Protein AF-A0A3P7JHJ1-F1 (afdb_monomer_lite)

Secondary structure (DSSP, 8-state):
-------------HHHHHHHHHHTT-EEEEEESS-TTEEEEEEEE-----SS-----S-TTTGGGTS-SS-S-TT--EEEEEEEEEETTT--EEEEEEEEE-GGGEEEEEE---

Sequence (114 aa):
MSSARKVQKVMVQPINLIFRYLQNRTRIQIWLYEDVTHRIEGYIIGKFTKSSVCEYSVTVLFHLSCCFSPGFDEYMNVVLDEAEELNMKTQSRNKLGRILLKGDNITMIHAVTV

pLDDT: mean 70.26, std 21.11, range [31.03, 93.69]

Radius of gyration: 17.04 Å; chains: 1; bounding box: 30×44×51 Å

InterPro domains:
  IPR001163 Sm domain, eukaryotic/archaea-type [PF01423] (71-110)
  IPR001163 Sm domain, eukaryotic/archaea-type [SM00651] (20-111)
  IPR010920 LSM domain superfamily [SSF50182] (71-112)
  IPR027078 Small nuclear ribonucleoprotein E [PTHR11193] (4-46)
  IPR027078 Small nuclear ribonucleoprotein E [cd01718] (8-111)

Structure (mmCIF, N/CA/C/O backbone):
data_AF-A0A3P7JHJ1-F1
#
_entry.id   AF-A0A3P7JHJ1-F1
#
loop_
_atom_site.group_PDB
_atom_site.id
_atom_site.type_symbol
_atom_site.label_atom_id
_atom_site.label_alt_id
_atom_site.label_comp_id
_atom_site.label_asym_id
_atom_site.label_entity_id
_atom_site.label_seq_id
_atom_site.pdbx_PDB_ins_code
_atom_site.Cartn_x
_atom_site.Cartn_y
_atom_site.Cartn_z
_atom_site.occupancy
_atom_site.B_iso_or_equiv
_atom_site.auth_seq_id
_atom_site.auth_comp_id
_atom_site.auth_asym_id
_atom_site.auth_atom_id
_atom_site.pdbx_PDB_model_num
ATOM 1 N N . MET A 1 1 ? 15.105 -15.550 35.601 1.00 45.44 1 MET A N 1
ATOM 2 C CA . MET A 1 1 ? 15.867 -15.267 34.364 1.00 45.44 1 MET A CA 1
ATOM 3 C C . MET A 1 1 ? 14.921 -15.441 33.183 1.00 45.44 1 MET A C 1
ATOM 5 O O . MET A 1 1 ? 14.727 -16.555 32.715 1.00 45.44 1 MET A O 1
ATOM 9 N N . SER A 1 2 ? 14.233 -14.372 32.779 1.00 44.62 2 SER A N 1
ATOM 10 C CA . SER A 1 2 ? 13.323 -14.373 31.630 1.00 44.62 2 SER A CA 1
ATOM 11 C C . SER A 1 2 ? 14.150 -14.456 30.348 1.00 44.62 2 SER A C 1
ATOM 13 O O . SER A 1 2 ? 14.843 -13.515 29.969 1.00 44.62 2 SER A O 1
ATOM 15 N N . SER A 1 3 ? 14.131 -15.626 29.710 1.00 50.69 3 SER A N 1
ATOM 16 C CA . SER A 1 3 ? 14.822 -15.860 28.445 1.00 50.69 3 SER A CA 1
ATOM 17 C C . SER A 1 3 ? 14.179 -14.998 27.358 1.00 50.69 3 SER A C 1
A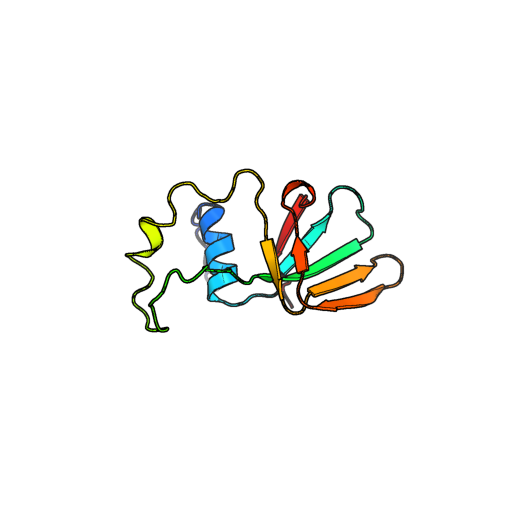TOM 19 O O . SER A 1 3 ? 13.060 -15.260 26.916 1.00 50.69 3 SER A O 1
ATOM 21 N N . ALA A 1 4 ? 14.868 -13.928 26.962 1.00 58.62 4 ALA A N 1
ATOM 22 C CA . ALA A 1 4 ? 14.495 -13.112 25.820 1.00 58.62 4 ALA A CA 1
ATOM 23 C C . ALA A 1 4 ? 14.536 -13.993 24.564 1.00 58.62 4 ALA A C 1
ATOM 25 O O . ALA A 1 4 ? 15.606 -14.380 24.087 1.00 58.62 4 ALA A O 1
ATOM 26 N N . ARG A 1 5 ? 13.356 -14.349 24.046 1.00 58.78 5 ARG A N 1
ATOM 27 C CA . ARG A 1 5 ? 13.191 -15.142 22.826 1.00 58.78 5 ARG A CA 1
ATOM 28 C C . ARG A 1 5 ? 13.786 -14.354 21.657 1.00 58.78 5 ARG A C 1
ATOM 30 O O . ARG A 1 5 ? 13.134 -13.475 21.103 1.00 58.78 5 ARG A O 1
ATOM 37 N N . LYS A 1 6 ? 15.041 -14.646 21.300 1.00 52.19 6 LYS A N 1
ATOM 38 C CA . LYS A 1 6 ? 15.693 -14.105 20.102 1.00 52.19 6 LYS A CA 1
ATOM 39 C C . LYS A 1 6 ? 14.864 -14.519 18.890 1.00 52.19 6 LYS A C 1
ATOM 41 O O . LYS A 1 6 ? 14.888 -15.677 18.479 1.00 52.19 6 LYS A O 1
ATOM 46 N N . VAL A 1 7 ? 14.106 -13.577 18.340 1.00 56.59 7 VAL A N 1
ATOM 47 C CA . VAL A 1 7 ? 13.421 -13.759 17.063 1.00 56.59 7 VAL A CA 1
ATOM 48 C C . VAL A 1 7 ? 14.511 -13.843 16.002 1.00 56.59 7 VAL A C 1
ATOM 50 O O . VAL A 1 7 ? 15.173 -12.852 15.698 1.00 56.59 7 VAL A O 1
ATOM 53 N N . GLN A 1 8 ? 14.747 -15.044 15.477 1.00 51.53 8 GLN A N 1
ATOM 54 C CA . GLN A 1 8 ? 15.596 -15.219 14.307 1.00 51.53 8 GLN A CA 1
ATOM 55 C C . GLN A 1 8 ? 14.909 -14.505 13.144 1.00 51.53 8 GLN A C 1
ATOM 57 O O . GLN A 1 8 ? 13.800 -14.863 12.744 1.00 51.53 8 GLN A O 1
ATOM 62 N N . LYS A 1 9 ? 15.544 -13.441 12.648 1.00 48.59 9 LYS A N 1
ATOM 63 C CA . LYS A 1 9 ? 15.057 -12.657 11.516 1.00 48.59 9 LYS A CA 1
ATOM 64 C C . LYS A 1 9 ? 15.244 -13.515 10.265 1.00 48.59 9 LYS A C 1
ATOM 66 O O . LYS A 1 9 ? 16.279 -13.458 9.610 1.00 48.59 9 LYS A O 1
ATOM 71 N N . VAL A 1 10 ? 14.271 -14.381 9.990 1.00 52.00 10 VAL A N 1
ATOM 72 C CA . VAL A 1 10 ? 14.214 -15.118 8.729 1.00 52.00 10 VAL A CA 1
ATOM 73 C C . VAL A 1 10 ? 14.146 -14.065 7.633 1.00 52.00 10 VAL A C 1
ATOM 75 O O . VAL A 1 10 ? 13.214 -13.261 7.592 1.00 52.00 10 VAL A O 1
ATOM 78 N N . MET A 1 11 ? 15.172 -14.034 6.792 1.00 43.84 11 MET A N 1
ATOM 79 C CA . MET A 1 11 ? 15.249 -13.187 5.608 1.00 43.84 11 MET A CA 1
ATOM 80 C C . MET A 1 11 ? 14.228 -13.690 4.586 1.00 43.84 11 MET A C 1
ATOM 82 O O . MET A 1 11 ? 14.518 -14.465 3.681 1.00 43.84 11 MET A O 1
ATOM 86 N N . VAL A 1 12 ? 12.975 -13.311 4.813 1.00 56.25 12 VAL A N 1
ATOM 87 C CA . VAL A 1 12 ? 11.885 -13.545 3.879 1.00 56.25 12 VAL A CA 1
ATOM 88 C C . VAL A 1 12 ? 12.077 -12.622 2.686 1.00 56.25 12 VAL A C 1
ATOM 90 O O . VAL A 1 12 ? 12.334 -11.430 2.848 1.00 56.25 12 VAL A O 1
ATOM 93 N N . GLN A 1 13 ? 11.969 -13.184 1.484 1.00 59.03 13 GLN A N 1
ATOM 94 C CA . GLN A 1 13 ? 11.997 -12.390 0.264 1.00 59.03 13 GLN A CA 1
ATOM 95 C C . GLN A 1 13 ? 10.890 -11.320 0.319 1.00 59.03 13 GLN A C 1
ATOM 97 O O . GLN A 1 13 ? 9.804 -11.615 0.824 1.00 59.03 13 GLN A O 1
ATOM 102 N N . PRO A 1 14 ? 11.118 -10.102 -0.202 1.00 66.31 14 PRO A N 1
ATOM 103 C CA . PRO A 1 14 ? 10.148 -9.001 -0.141 1.00 66.31 14 PRO A CA 1
ATOM 104 C C . PRO A 1 14 ? 8.767 -9.364 -0.708 1.00 66.31 14 PRO A C 1
ATOM 106 O O . PRO A 1 14 ? 7.742 -8.952 -0.170 1.00 66.31 14 PRO A O 1
ATOM 109 N N . ILE A 1 15 ? 8.737 -10.227 -1.727 1.00 76.06 15 ILE A N 1
ATOM 110 C CA . ILE A 1 15 ? 7.515 -10.783 -2.324 1.00 76.06 15 ILE A CA 1
ATOM 111 C C . ILE A 1 15 ? 6.650 -11.517 -1.282 1.00 76.06 15 ILE A C 1
ATOM 113 O O . ILE A 1 15 ? 5.426 -11.381 -1.269 1.00 76.06 15 ILE A O 1
ATOM 117 N N . ASN A 1 16 ? 7.274 -12.221 -0.334 1.00 72.94 16 ASN A N 1
ATOM 118 C CA . ASN A 1 16 ? 6.560 -12.950 0.715 1.00 72.94 16 ASN A CA 1
ATOM 119 C C . ASN A 1 16 ? 5.813 -12.015 1.672 1.00 72.94 16 ASN A C 1
ATOM 121 O O . ASN A 1 16 ? 4.840 -12.432 2.297 1.00 72.94 16 ASN A O 1
ATOM 125 N N . LEU A 1 17 ? 6.243 -10.758 1.801 1.00 76.19 17 LEU A N 1
ATOM 126 C CA . LEU A 1 17 ? 5.563 -9.774 2.638 1.00 76.19 17 LEU A CA 1
ATOM 127 C C . LEU A 1 17 ? 4.234 -9.336 2.007 1.00 76.19 17 LEU A C 1
ATOM 129 O O . LEU A 1 17 ? 3.220 -9.263 2.695 1.00 76.19 17 LEU A O 1
ATOM 133 N N . ILE A 1 18 ? 4.219 -9.130 0.691 1.00 80.31 18 ILE A N 1
ATOM 134 C CA . ILE A 1 18 ? 3.015 -8.738 -0.053 1.00 80.31 18 ILE A CA 1
ATOM 135 C C . ILE A 1 18 ? 2.010 -9.886 -0.088 1.00 80.31 18 ILE A C 1
ATOM 137 O O . ILE A 1 18 ? 0.817 -9.676 0.133 1.00 80.31 18 ILE A O 1
ATOM 141 N N . PHE A 1 19 ? 2.493 -11.119 -0.249 1.00 75.44 19 PHE A N 1
ATOM 142 C CA . PHE A 1 19 ? 1.649 -12.303 -0.110 1.00 75.44 19 PHE A CA 1
ATOM 143 C C . PHE A 1 19 ? 0.975 -12.394 1.258 1.00 75.44 19 PHE A C 1
ATOM 145 O O . PHE A 1 19 ? -0.209 -12.719 1.332 1.00 75.44 19 PHE A O 1
ATOM 152 N N . ARG A 1 20 ? 1.684 -12.050 2.340 1.00 76.25 20 ARG A N 1
ATOM 153 C CA . ARG A 1 20 ? 1.080 -11.991 3.678 1.00 76.25 20 ARG A CA 1
ATOM 154 C C . ARG A 1 20 ? 0.003 -10.916 3.775 1.00 76.25 20 ARG A C 1
ATOM 156 O O . ARG A 1 20 ? -1.020 -11.162 4.407 1.00 76.25 20 ARG A O 1
ATOM 163 N N . TYR A 1 21 ? 0.197 -9.760 3.142 1.00 82.31 21 TYR A N 1
ATOM 164 C CA . TYR A 1 21 ? -0.816 -8.701 3.127 1.00 82.31 21 TYR A CA 1
ATOM 165 C C . TYR A 1 21 ? -2.085 -9.114 2.375 1.00 82.31 21 TYR A C 1
ATOM 167 O O . TYR A 1 21 ? -3.189 -8.844 2.850 1.00 82.31 21 TYR A O 1
ATOM 175 N N . LEU A 1 22 ? -1.933 -9.835 1.258 1.00 80.12 22 LEU A N 1
ATOM 176 C CA . LEU A 1 22 ? -3.049 -10.410 0.502 1.00 80.12 22 LEU A CA 1
ATOM 177 C C . LEU A 1 22 ? -3.793 -11.495 1.296 1.00 80.12 22 LEU A C 1
ATOM 179 O O . LEU A 1 22 ? -5.019 -11.475 1.349 1.00 80.12 22 LEU A O 1
ATOM 183 N N . GLN A 1 23 ? -3.071 -12.422 1.937 1.00 77.75 23 GLN A N 1
ATOM 184 C CA . GLN A 1 23 ? -3.670 -13.519 2.713 1.00 77.75 23 GLN A CA 1
ATOM 185 C C . GLN A 1 23 ? -4.451 -13.023 3.933 1.00 77.75 23 GLN A C 1
ATOM 187 O O . GLN A 1 23 ? -5.536 -13.520 4.220 1.00 77.75 23 GLN A O 1
ATOM 192 N N . ASN A 1 24 ? -3.907 -12.032 4.637 1.00 81.69 24 ASN A N 1
ATOM 193 C CA . ASN A 1 24 ? -4.483 -11.528 5.880 1.00 81.69 24 ASN A CA 1
ATOM 194 C C . ASN A 1 24 ? -5.471 -10.374 5.662 1.00 81.69 24 ASN A C 1
ATOM 196 O O . ASN A 1 24 ? -5.982 -9.838 6.644 1.00 81.69 24 ASN A O 1
ATOM 200 N N . ARG A 1 25 ? -5.710 -9.961 4.404 1.00 82.00 25 ARG A N 1
ATOM 201 C CA . ARG A 1 25 ? -6.499 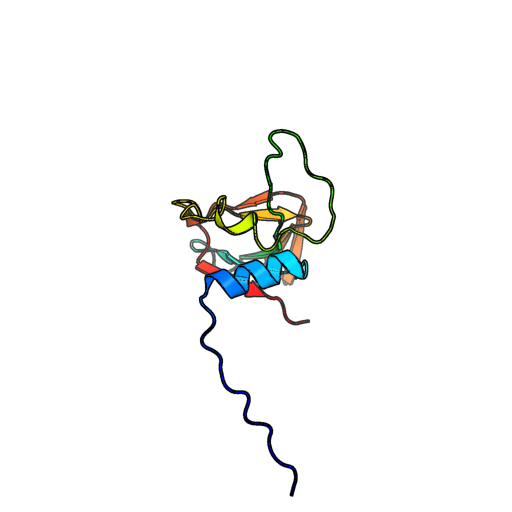-8.768 4.052 1.00 82.00 25 ARG A CA 1
ATOM 202 C C . ARG A 1 25 ? -6.109 -7.572 4.935 1.00 82.00 25 ARG A C 1
ATOM 204 O O . ARG A 1 25 ? -6.957 -6.914 5.534 1.00 82.00 25 ARG A O 1
ATOM 211 N N . THR A 1 26 ? -4.808 -7.321 5.076 1.00 85.25 26 THR A N 1
ATOM 212 C CA . THR A 1 26 ? -4.332 -6.236 5.944 1.00 85.25 26 THR A CA 1
ATOM 213 C C . THR A 1 26 ? -4.538 -4.894 5.269 1.00 85.25 26 THR A C 1
ATOM 215 O O . THR A 1 26 ? -4.233 -4.743 4.085 1.00 85.25 26 THR A O 1
ATOM 218 N N . ARG A 1 27 ? -4.982 -3.903 6.042 1.00 89.12 27 ARG A N 1
ATOM 219 C CA . ARG A 1 27 ? -4.985 -2.510 5.602 1.00 89.12 27 ARG A CA 1
ATOM 220 C C . ARG A 1 27 ? -3.541 -2.047 5.424 1.00 89.12 27 ARG A C 1
ATOM 222 O O . ARG A 1 27 ? -2.730 -2.142 6.348 1.00 89.12 27 ARG A O 1
ATOM 229 N N . ILE A 1 28 ? -3.220 -1.575 4.230 1.00 91.12 28 ILE A N 1
ATOM 230 C CA . ILE A 1 28 ? -1.909 -1.019 3.908 1.00 91.12 28 ILE A CA 1
ATOM 231 C C . ILE A 1 28 ? -2.003 0.493 3.760 1.00 91.12 28 ILE A C 1
ATOM 233 O O . ILE A 1 28 ? -3.063 1.019 3.430 1.00 91.12 28 ILE A O 1
ATOM 237 N N . GLN A 1 29 ? -0.887 1.170 3.994 1.00 91.69 29 GLN A N 1
ATOM 238 C CA . GLN A 1 29 ? -0.680 2.577 3.699 1.00 91.69 29 GLN A CA 1
ATOM 239 C C . GLN A 1 29 ? 0.402 2.692 2.625 1.00 91.69 29 GLN A C 1
ATOM 241 O O . GLN A 1 29 ? 1.465 2.067 2.705 1.00 91.69 29 GLN A O 1
ATOM 246 N N . ILE A 1 30 ? 0.099 3.491 1.611 1.00 91.50 30 ILE A N 1
ATOM 247 C CA . ILE A 1 30 ? 0.924 3.749 0.443 1.00 91.50 30 ILE A CA 1
ATOM 248 C C . ILE A 1 30 ? 1.355 5.204 0.458 1.00 91.50 30 ILE A C 1
ATOM 250 O O . ILE A 1 30 ? 0.546 6.116 0.654 1.00 91.50 30 ILE A O 1
ATOM 254 N N . TRP A 1 31 ? 2.652 5.400 0.262 1.00 91.56 31 TRP A N 1
ATOM 255 C CA . TRP A 1 31 ? 3.263 6.713 0.154 1.00 91.56 31 TRP A CA 1
ATOM 256 C C . TRP A 1 31 ? 3.425 7.039 -1.321 1.00 91.56 31 TRP A C 1
ATOM 258 O O . TRP A 1 31 ? 3.980 6.228 -2.067 1.00 91.56 31 TRP A O 1
ATOM 268 N N . LEU A 1 32 ? 2.927 8.203 -1.725 1.00 91.38 32 LEU A N 1
ATOM 269 C CA . LEU A 1 32 ? 3.032 8.672 -3.099 1.00 91.38 32 LEU A CA 1
ATOM 270 C C . LEU A 1 32 ? 4.419 9.276 -3.357 1.00 91.38 32 LEU A C 1
ATOM 272 O O . LEU A 1 32 ? 5.101 9.703 -2.422 1.00 91.38 32 LEU A O 1
ATOM 276 N N . TYR A 1 33 ? 4.858 9.265 -4.615 1.00 86.81 33 TYR A N 1
ATOM 277 C CA . TYR A 1 33 ? 6.131 9.876 -5.018 1.00 86.81 33 TYR A CA 1
ATOM 278 C C . TYR A 1 33 ? 6.036 11.398 -5.126 1.00 86.81 33 TYR A C 1
ATOM 280 O O . TYR A 1 33 ? 6.848 12.109 -4.539 1.00 86.81 33 TYR A O 1
ATOM 288 N N . GLU A 1 34 ? 5.026 11.890 -5.842 1.00 86.19 34 GLU A N 1
ATOM 289 C CA . GLU A 1 34 ? 4.869 13.323 -6.117 1.00 86.19 34 GLU A CA 1
ATOM 290 C C . GLU A 1 34 ? 4.517 14.119 -4.852 1.00 86.19 34 GLU A C 1
ATOM 292 O O . GLU A 1 34 ? 5.065 15.195 -4.622 1.00 86.19 34 GLU A O 1
ATOM 297 N N . ASP A 1 35 ? 3.661 13.557 -3.992 1.00 83.12 35 ASP A N 1
ATOM 298 C CA . ASP A 1 35 ? 3.112 14.253 -2.831 1.00 83.12 35 ASP A CA 1
ATOM 299 C C . ASP A 1 35 ? 3.330 13.492 -1.522 1.00 83.12 35 ASP A C 1
ATOM 301 O O . ASP A 1 35 ? 2.660 12.509 -1.218 1.00 83.12 35 ASP A O 1
ATOM 305 N N . VAL A 1 36 ? 4.186 14.036 -0.652 1.00 84.75 36 VAL A N 1
ATOM 306 C CA . VAL A 1 36 ? 4.404 13.505 0.712 1.00 84.75 36 VAL A CA 1
ATOM 307 C C . VAL A 1 36 ? 3.235 13.837 1.654 1.00 84.75 36 VAL A C 1
ATOM 309 O O . VAL A 1 36 ? 3.104 13.275 2.741 1.00 84.75 36 VAL A O 1
ATOM 312 N N . THR A 1 37 ? 2.382 14.786 1.263 1.00 88.44 37 THR A N 1
ATOM 313 C CA . THR A 1 37 ? 1.290 15.290 2.110 1.00 88.44 37 THR A CA 1
ATOM 314 C C . THR A 1 37 ? 0.059 14.396 2.100 1.00 88.44 37 THR A C 1
ATOM 316 O O . THR A 1 37 ? -0.697 14.412 3.071 1.00 88.44 37 THR A O 1
ATOM 319 N N . HIS A 1 38 ? -0.108 13.597 1.049 1.00 90.25 38 HIS A N 1
ATOM 320 C CA . HIS A 1 38 ? -1.212 12.665 0.894 1.00 90.25 38 HIS A CA 1
ATOM 321 C C . HIS A 1 38 ? -0.696 11.237 1.052 1.00 90.25 38 HIS A C 1
ATOM 323 O O . HIS A 1 38 ? 0.366 10.870 0.549 1.00 90.25 38 HIS A O 1
ATOM 329 N N . ARG A 1 39 ? -1.447 10.417 1.781 1.00 92.06 39 ARG A N 1
ATOM 330 C CA . ARG A 1 39 ? -1.189 8.982 1.915 1.00 92.06 39 ARG A CA 1
ATOM 331 C C . ARG A 1 39 ? -2.445 8.227 1.556 1.00 92.06 39 ARG A C 1
ATOM 333 O O . ARG A 1 39 ? -3.524 8.617 1.981 1.00 92.06 39 ARG A O 1
ATOM 340 N N . ILE A 1 40 ? -2.311 7.138 0.815 1.00 93.00 40 ILE A N 1
ATOM 341 C CA . ILE A 1 40 ? -3.461 6.312 0.453 1.00 93.00 40 ILE A 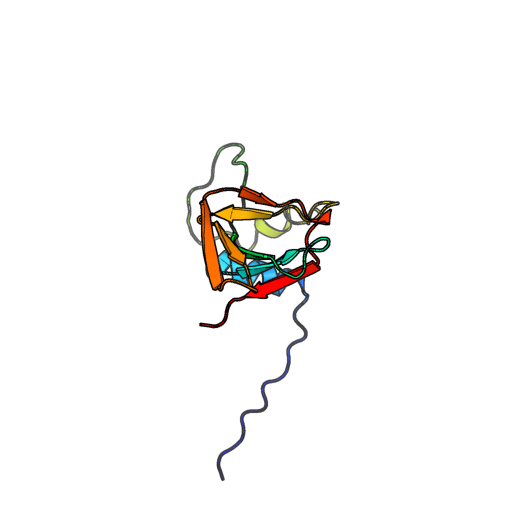CA 1
ATOM 342 C C . ILE A 1 40 ? -3.468 5.094 1.353 1.00 93.00 40 ILE A C 1
ATOM 344 O O . ILE A 1 40 ? -2.490 4.357 1.414 1.00 93.00 40 ILE A O 1
ATOM 348 N N . GLU A 1 41 ? -4.573 4.860 2.038 1.00 92.94 41 GLU A N 1
ATOM 349 C CA . GLU A 1 41 ? -4.801 3.628 2.772 1.00 92.94 41 GLU A CA 1
ATOM 350 C C . GLU A 1 41 ? -5.869 2.795 2.095 1.00 92.94 41 GLU A C 1
ATOM 352 O O . GLU A 1 41 ? -6.8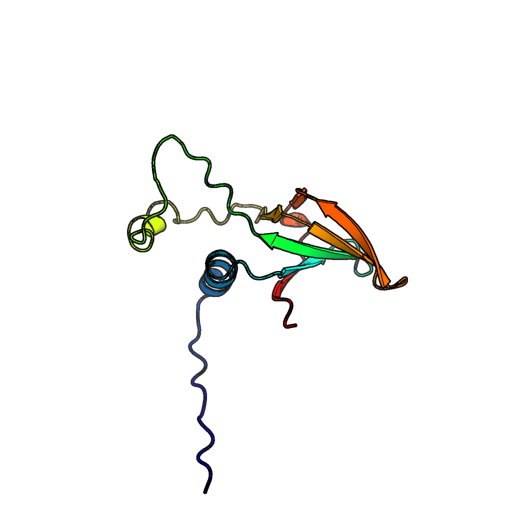18 3.339 1.548 1.00 92.94 41 GLU A O 1
ATOM 357 N N . GLY A 1 42 ? -5.747 1.476 2.148 1.00 91.56 42 GLY A N 1
ATOM 358 C CA . GLY A 1 42 ? -6.770 0.599 1.595 1.00 91.56 42 GLY A CA 1
ATOM 359 C C . GLY A 1 42 ? -6.446 -0.873 1.769 1.00 91.56 42 GLY A C 1
ATOM 360 O O . GLY A 1 42 ? -5.406 -1.246 2.321 1.00 91.56 42 GLY A O 1
ATOM 361 N N . TYR A 1 43 ? -7.350 -1.716 1.282 1.00 89.50 43 TYR A N 1
ATOM 362 C CA . TYR A 1 43 ? -7.137 -3.156 1.214 1.00 89.50 43 TYR A CA 1
ATOM 363 C C . TYR A 1 43 ? -6.699 -3.538 -0.189 1.00 89.50 43 TYR A C 1
ATOM 365 O O . TYR A 1 43 ? -7.402 -3.247 -1.155 1.00 89.50 43 TYR A O 1
ATOM 373 N N . ILE A 1 44 ? -5.564 -4.223 -0.310 1.00 87.69 44 ILE A N 1
ATOM 374 C CA . ILE A 1 44 ? -5.147 -4.745 -1.610 1.00 87.69 44 ILE A CA 1
ATOM 375 C C . ILE A 1 44 ? -6.129 -5.832 -2.037 1.00 87.69 44 ILE A C 1
ATOM 377 O O . ILE A 1 44 ? -6.299 -6.834 -1.339 1.00 87.69 44 ILE A O 1
ATOM 381 N N . ILE A 1 45 ? -6.728 -5.657 -3.212 1.00 81.88 45 ILE A N 1
ATOM 382 C CA . ILE A 1 45 ? -7.449 -6.717 -3.906 1.00 81.88 45 ILE A CA 1
ATOM 383 C C . ILE A 1 45 ? -6.596 -7.178 -5.077 1.00 81.88 45 ILE A C 1
ATOM 385 O O . ILE A 1 45 ? -6.312 -6.422 -6.002 1.00 81.88 45 ILE A O 1
ATOM 389 N N . GLY A 1 46 ? -6.256 -8.462 -5.089 1.00 66.50 46 GLY A N 1
ATOM 390 C CA . GLY A 1 46 ? -5.828 -9.100 -6.323 1.00 66.50 46 GLY A CA 1
ATOM 391 C C . GLY A 1 46 ? -7.034 -9.244 -7.247 1.00 66.50 46 GLY A C 1
ATOM 392 O O . GLY A 1 46 ? -7.912 -10.065 -6.980 1.00 66.50 46 GLY A O 1
ATOM 393 N N . LYS A 1 47 ? -7.095 -8.487 -8.349 1.00 48.28 47 LYS A N 1
ATOM 394 C CA . LYS A 1 47 ? -7.921 -8.906 -9.486 1.00 48.28 47 LYS A CA 1
ATOM 395 C C . LYS A 1 47 ? -7.227 -10.103 -10.127 1.00 48.28 47 LYS A C 1
ATOM 397 O O . LYS A 1 47 ? -6.497 -9.956 -11.098 1.00 48.28 47 LYS A O 1
ATOM 402 N N . PHE A 1 48 ? -7.482 -11.296 -9.597 1.00 43.28 48 PHE A N 1
ATOM 403 C CA . PHE A 1 48 ? -7.458 -12.475 -10.449 1.00 43.28 48 PHE A CA 1
ATOM 404 C C . PHE A 1 48 ? -8.560 -12.235 -11.477 1.00 43.28 48 PHE A C 1
ATOM 406 O O . PHE A 1 48 ? -9.746 -12.374 -11.169 1.00 43.28 48 PHE A O 1
ATOM 413 N N . THR A 1 49 ? -8.201 -11.798 -12.683 1.00 37.50 49 THR A N 1
ATOM 414 C CA . THR A 1 49 ? -9.079 -12.016 -13.824 1.00 37.50 49 THR A CA 1
ATOM 415 C C . THR A 1 49 ? -9.249 -13.526 -13.899 1.00 37.50 49 THR A C 1
ATOM 417 O O . THR A 1 49 ? -8.386 -14.260 -14.369 1.00 37.50 49 THR A O 1
ATOM 420 N N . LYS A 1 50 ? -10.355 -14.018 -13.335 1.00 39.00 50 LYS A N 1
ATOM 421 C CA . LYS A 1 50 ? -10.878 -15.330 -13.678 1.00 39.00 50 LYS A CA 1
ATOM 422 C C . LYS A 1 50 ? -11.118 -15.294 -15.188 1.00 39.00 50 LYS A C 1
ATOM 424 O O . LYS A 1 50 ? -12.205 -14.935 -15.625 1.00 39.00 50 LYS A O 1
ATOM 429 N N . SER A 1 51 ? -10.136 -15.712 -15.984 1.00 36.28 51 SER A N 1
ATOM 430 C CA . SER A 1 51 ? -10.494 -16.695 -16.998 1.00 36.28 51 SER A CA 1
ATOM 431 C C . SER A 1 51 ? -11.074 -17.861 -16.210 1.00 36.28 51 SER A C 1
ATOM 433 O O . SER A 1 51 ? -10.396 -18.437 -15.367 1.00 36.28 51 SER A O 1
ATOM 435 N N . SER A 1 52 ? -12.387 -18.013 -16.364 1.00 38.16 52 SER A N 1
ATOM 436 C CA . SER A 1 52 ? -13.277 -19.064 -15.872 1.00 38.16 52 SER A CA 1
ATOM 437 C C . SER A 1 52 ? -12.653 -20.162 -15.002 1.00 38.16 52 SER A C 1
ATOM 439 O O . SER A 1 52 ? -11.767 -20.893 -15.433 1.00 38.16 52 SER A O 1
ATOM 441 N N . VAL A 1 53 ? -13.313 -20.371 -13.860 1.00 42.94 53 VAL A N 1
ATOM 442 C CA . VAL A 1 53 ? -13.158 -21.461 -12.885 1.00 42.94 53 VAL A CA 1
ATOM 443 C C . VAL A 1 53 ? -12.074 -21.219 -11.836 1.00 42.94 53 VAL A C 1
ATOM 445 O O . VAL A 1 53 ? -10.892 -21.160 -12.131 1.00 42.94 53 VAL A O 1
ATOM 448 N N . CYS A 1 54 ? -12.522 -21.066 -10.590 1.00 31.80 54 CYS A N 1
ATOM 449 C CA . CYS A 1 54 ? -11.967 -21.708 -9.392 1.00 31.80 54 CYS A CA 1
ATOM 450 C C . CYS A 1 54 ? -12.637 -21.068 -8.175 1.00 31.80 54 CYS A C 1
ATOM 452 O O . CYS A 1 54 ? -12.510 -19.869 -7.904 1.00 31.80 54 CYS A O 1
ATOM 454 N N . GLU A 1 55 ? -13.474 -21.857 -7.518 1.00 36.19 55 GLU A N 1
ATOM 455 C CA . GLU A 1 55 ? -14.042 -21.554 -6.215 1.00 36.19 55 GLU A CA 1
ATOM 456 C C . GLU A 1 55 ? -12.961 -21.572 -5.137 1.00 36.19 55 GLU A C 1
ATOM 458 O O . GLU A 1 55 ? -11.939 -22.252 -5.234 1.00 36.19 55 GLU A O 1
ATOM 463 N N . TYR A 1 56 ? -13.212 -20.777 -4.103 1.00 48.09 56 TYR A N 1
ATOM 464 C CA . TYR A 1 56 ? -12.412 -20.695 -2.898 1.00 48.09 56 TYR A CA 1
ATOM 465 C C . TYR A 1 56 ? -12.421 -22.047 -2.178 1.00 48.09 56 TYR A C 1
ATOM 467 O O . TYR A 1 56 ? -13.401 -22.400 -1.531 1.00 48.09 56 TYR A O 1
ATOM 475 N N . SER A 1 57 ? -11.324 -22.797 -2.261 1.00 31.03 57 SER A N 1
ATOM 476 C CA . SER A 1 57 ? -11.016 -23.900 -1.344 1.00 31.03 57 SER A CA 1
ATOM 477 C C . SER A 1 57 ? -9.512 -24.177 -1.345 1.00 31.03 57 SER A C 1
ATOM 479 O O . SER A 1 57 ? -8.990 -24.782 -2.267 1.00 31.03 57 SER A O 1
ATOM 481 N N . VAL A 1 58 ? -8.831 -23.630 -0.330 1.00 38.53 58 VAL A N 1
ATOM 482 C CA . VAL A 1 58 ? -7.622 -24.061 0.424 1.00 38.53 58 VAL A CA 1
ATOM 483 C C . VAL A 1 58 ? -6.461 -24.826 -0.271 1.00 38.53 58 VAL A C 1
ATOM 485 O O . VAL A 1 58 ? -5.532 -25.252 0.403 1.00 38.53 58 VAL A O 1
ATOM 488 N N . THR A 1 59 ? -6.389 -24.941 -1.595 1.00 40.09 59 THR A N 1
ATOM 489 C CA . THR A 1 59 ? -5.280 -25.614 -2.315 1.00 40.09 59 THR A CA 1
ATOM 490 C C . THR A 1 59 ? -4.516 -24.656 -3.237 1.00 40.09 59 THR A C 1
ATOM 492 O O . THR A 1 59 ? -3.929 -25.049 -4.239 1.00 40.09 59 THR A O 1
ATOM 495 N N . VAL A 1 60 ? -4.490 -23.365 -2.895 1.00 43.69 60 VAL A N 1
ATOM 496 C CA . VAL A 1 60 ? -3.901 -22.286 -3.716 1.00 43.69 60 VAL A CA 1
ATOM 497 C C . VAL A 1 60 ? -2.421 -22.031 -3.384 1.00 43.69 60 VAL A C 1
ATOM 499 O O . VAL A 1 60 ? -1.906 -20.953 -3.645 1.00 43.69 60 VAL A O 1
ATOM 502 N N . LEU A 1 61 ? -1.705 -22.989 -2.781 1.00 45.44 61 LEU A N 1
ATOM 503 C CA . LEU A 1 61 ? -0.270 -22.808 -2.496 1.00 45.44 61 LEU A CA 1
ATOM 504 C C . LEU A 1 61 ? 0.650 -23.420 -3.564 1.00 45.44 61 LEU A C 1
ATOM 506 O O . LEU A 1 61 ? 1.773 -22.955 -3.716 1.00 45.44 61 LEU A O 1
ATOM 510 N N . PHE A 1 62 ? 0.185 -24.421 -4.322 1.00 34.81 62 PHE A N 1
ATOM 511 C CA . PHE A 1 62 ? 1.019 -25.112 -5.320 1.00 34.81 62 PHE A CA 1
ATOM 512 C C . PHE A 1 62 ? 0.742 -24.685 -6.767 1.00 34.81 62 PHE A C 1
ATOM 514 O O . PHE A 1 62 ? 1.676 -24.587 -7.553 1.00 34.81 62 PHE A O 1
ATOM 521 N N . HIS A 1 63 ? -0.501 -24.342 -7.122 1.00 38.25 63 HIS A N 1
ATOM 522 C CA . HIS A 1 63 ? -0.810 -23.829 -8.468 1.00 38.25 63 HIS A CA 1
ATOM 523 C C . HIS A 1 63 ? -0.511 -22.326 -8.625 1.00 38.25 63 HIS A C 1
ATOM 525 O O . HIS A 1 63 ? -0.461 -21.794 -9.734 1.00 38.25 63 HIS A O 1
ATOM 531 N N . LEU A 1 64 ? -0.265 -21.637 -7.507 1.00 42.31 64 LEU A N 1
ATOM 532 C CA . LEU A 1 64 ? 0.104 -20.227 -7.495 1.00 42.31 64 LEU A CA 1
ATOM 533 C C . LEU A 1 64 ? 1.564 -20.002 -7.909 1.00 42.31 64 LEU A C 1
ATOM 535 O O . LEU A 1 64 ? 1.924 -18.862 -8.122 1.00 42.31 64 LEU A O 1
ATOM 539 N N . SER A 1 65 ? 2.407 -21.029 -8.083 1.00 37.31 65 SER A N 1
ATOM 540 C CA . SER A 1 65 ? 3.776 -20.820 -8.590 1.00 37.31 65 SER A CA 1
ATOM 541 C C . SER A 1 65 ? 3.845 -20.670 -10.120 1.00 37.31 65 SER A C 1
ATOM 543 O O . SER A 1 65 ? 4.715 -19.960 -10.619 1.00 37.31 65 SER A O 1
ATOM 545 N N . CYS A 1 66 ? 2.903 -21.263 -10.872 1.00 36.16 66 CYS A N 1
ATOM 546 C CA . CYS A 1 66 ? 2.895 -21.218 -12.344 1.00 36.16 66 CYS A CA 1
ATOM 547 C C . CYS A 1 66 ? 2.305 -19.924 -12.926 1.00 36.16 66 CYS A C 1
ATOM 549 O O . CYS A 1 66 ? 2.774 -19.462 -13.959 1.00 36.16 66 CYS A O 1
ATOM 551 N N . CYS A 1 67 ? 1.336 -19.289 -12.259 1.00 40.81 67 CYS A N 1
ATOM 552 C CA . CYS A 1 67 ? 0.879 -17.943 -12.645 1.00 40.81 67 CYS A CA 1
ATOM 553 C C . CYS A 1 67 ? 1.708 -16.821 -11.994 1.00 40.81 67 CYS A C 1
ATOM 555 O O . CYS A 1 67 ? 1.464 -15.650 -12.263 1.00 40.81 67 CYS A O 1
ATOM 557 N N . PHE A 1 68 ? 2.672 -17.167 -11.135 1.00 42.38 68 PHE A N 1
ATOM 558 C CA . PHE A 1 68 ? 3.489 -16.223 -10.368 1.00 42.38 68 PHE A CA 1
ATOM 559 C C . PHE A 1 68 ? 4.981 -16.392 -10.694 1.00 42.38 68 PHE A C 1
ATOM 561 O O . PHE A 1 68 ? 5.840 -16.401 -9.819 1.00 42.38 68 PHE A O 1
ATOM 568 N N . SER A 1 69 ? 5.290 -16.536 -11.983 1.00 33.53 69 SER A N 1
ATOM 569 C CA . SER A 1 69 ? 6.616 -16.298 -12.562 1.00 33.53 69 SER A CA 1
ATOM 570 C C . SER A 1 69 ? 6.457 -15.332 -13.738 1.00 33.53 69 SER A C 1
ATOM 572 O O . SER A 1 69 ? 5.549 -15.532 -14.539 1.00 33.53 69 SER A O 1
ATOM 574 N N . PRO A 1 70 ? 7.362 -14.368 -13.949 1.00 40.31 70 PRO A N 1
ATOM 575 C CA . PRO A 1 70 ? 7.785 -13.256 -13.107 1.00 40.31 70 PRO A CA 1
ATOM 576 C C . PRO A 1 70 ? 6.936 -12.011 -13.462 1.00 40.31 70 PRO A C 1
ATOM 578 O O . PRO A 1 70 ? 7.397 -11.093 -14.123 1.00 40.31 70 PRO A O 1
ATOM 581 N N . GLY A 1 71 ? 5.652 -12.024 -13.107 1.00 39.97 71 GLY A N 1
ATOM 582 C CA . GLY A 1 71 ? 4.679 -10.986 -13.480 1.00 39.97 71 GLY A CA 1
ATOM 583 C C . GLY A 1 71 ? 4.225 -10.136 -12.297 1.00 39.97 71 GLY A C 1
ATOM 584 O O . GLY A 1 71 ? 3.055 -9.777 -12.211 1.00 39.97 71 GLY A O 1
ATOM 585 N N . PHE A 1 72 ? 5.122 -9.868 -11.346 1.00 44.97 72 PHE A N 1
ATOM 586 C CA . PHE A 1 72 ? 4.985 -8.696 -10.486 1.00 44.97 72 PHE A CA 1
ATOM 587 C C . PHE A 1 72 ? 5.164 -7.519 -11.447 1.00 44.97 72 PHE A C 1
ATOM 589 O O . PHE A 1 72 ? 6.300 -7.238 -11.802 1.00 44.97 72 PHE A O 1
ATOM 596 N N . ASP A 1 73 ? 4.063 -7.045 -12.040 1.00 43.94 73 ASP A N 1
ATOM 597 C CA . ASP A 1 73 ? 4.053 -6.388 -13.352 1.00 43.94 73 ASP A CA 1
ATOM 598 C C . ASP A 1 73 ? 5.123 -5.295 -13.489 1.00 43.94 73 ASP A C 1
ATOM 600 O O . ASP A 1 73 ? 5.540 -4.705 -12.494 1.00 43.94 73 ASP A O 1
ATOM 604 N N . GLU A 1 74 ? 5.568 -5.044 -14.719 1.00 52.50 74 GLU A N 1
ATOM 605 C CA . GLU A 1 74 ? 6.641 -4.110 -15.105 1.00 52.50 74 GLU A CA 1
ATOM 606 C C . GLU A 1 74 ? 6.537 -2.715 -14.441 1.00 52.50 74 GLU A C 1
ATOM 608 O O . GLU A 1 74 ? 7.521 -1.982 -14.378 1.00 52.50 74 GLU A O 1
ATOM 613 N N . TYR A 1 75 ? 5.365 -2.387 -13.891 1.00 57.03 75 TYR A N 1
ATOM 614 C CA . TYR A 1 75 ? 4.971 -1.132 -13.275 1.00 57.03 75 TYR A CA 1
ATOM 615 C C . TYR A 1 75 ? 4.253 -1.297 -11.919 1.00 57.03 75 TYR A C 1
ATOM 617 O O . TYR A 1 75 ? 3.595 -0.356 -11.493 1.00 57.03 75 TYR A O 1
ATOM 625 N N . MET A 1 76 ? 4.341 -2.450 -11.233 1.00 70.44 76 MET A N 1
ATOM 626 C CA . MET A 1 76 ? 3.812 -2.718 -9.876 1.00 70.44 76 MET A CA 1
ATOM 627 C C . MET A 1 76 ? 2.421 -2.103 -9.582 1.00 70.44 76 MET A C 1
ATOM 629 O O . MET A 1 76 ? 2.226 -1.456 -8.549 1.00 70.44 76 MET A O 1
ATOM 633 N N . ASN A 1 77 ? 1.442 -2.266 -10.475 1.00 79.88 77 ASN A N 1
ATOM 634 C CA . ASN A 1 77 ? 0.117 -1.670 -10.297 1.00 79.88 77 ASN A CA 1
ATOM 635 C C . ASN A 1 77 ? -0.685 -2.415 -9.219 1.00 79.88 77 ASN A C 1
ATOM 637 O O . ASN A 1 77 ? -0.707 -3.646 -9.163 1.00 79.88 77 ASN A O 1
ATOM 641 N N . VAL A 1 78 ? -1.401 -1.675 -8.369 1.00 82.00 78 VAL A N 1
ATOM 642 C CA . VAL A 1 78 ? -2.146 -2.243 -7.236 1.00 82.00 78 VAL A CA 1
ATOM 643 C C . VAL A 1 78 ? -3.590 -1.765 -7.259 1.00 82.00 78 VAL A C 1
ATOM 645 O O . VAL A 1 78 ? -3.868 -0.571 -7.345 1.00 82.00 78 VAL A O 1
ATOM 648 N N . VAL A 1 79 ? -4.538 -2.695 -7.145 1.00 85.50 79 VAL A N 1
ATOM 649 C CA . VAL A 1 79 ? -5.954 -2.358 -6.952 1.00 85.50 79 VAL A CA 1
ATOM 650 C C . VAL A 1 79 ? -6.250 -2.313 -5.459 1.00 85.50 79 VAL A C 1
ATOM 652 O O . VAL A 1 79 ? -5.985 -3.277 -4.737 1.00 85.50 79 VAL A O 1
ATOM 655 N N . LEU A 1 80 ? -6.819 -1.199 -5.007 1.00 88.88 80 LEU A N 1
ATOM 656 C CA . LEU A 1 80 ? -7.248 -0.998 -3.629 1.00 88.88 80 LEU A CA 1
ATOM 657 C C . LEU A 1 80 ? -8.772 -0.956 -3.550 1.00 88.88 80 LEU A C 1
ATOM 659 O O . LEU A 1 80 ? -9.431 -0.294 -4.354 1.00 88.88 80 LEU A O 1
ATOM 663 N N . ASP A 1 81 ? -9.318 -1.646 -2.556 1.00 89.06 81 ASP A N 1
ATOM 664 C CA . ASP A 1 81 ? -10.711 -1.518 -2.130 1.00 89.06 81 ASP A CA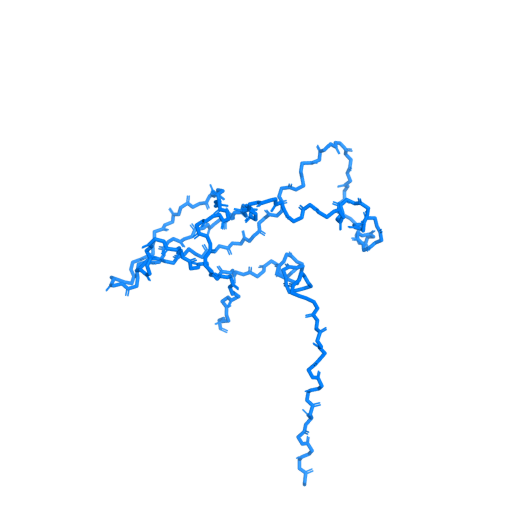 1
ATOM 665 C C . ASP A 1 81 ? -10.808 -0.659 -0.882 1.00 89.06 81 ASP A C 1
ATOM 667 O O . ASP A 1 81 ? -9.886 -0.642 -0.058 1.00 89.06 81 ASP A O 1
ATOM 671 N N . GLU A 1 82 ? -11.963 -0.008 -0.740 1.00 92.12 82 GLU A N 1
ATOM 672 C CA . GLU A 1 82 ? -12.280 0.868 0.393 1.00 92.12 82 GLU A CA 1
ATOM 673 C C . GLU A 1 82 ? -11.143 1.861 0.682 1.00 92.12 82 GLU A C 1
ATOM 675 O O . GLU A 1 82 ? -10.803 2.127 1.833 1.00 92.12 82 GLU A O 1
ATOM 680 N N . ALA A 1 83 ? -10.527 2.376 -0.385 1.00 91.56 83 ALA A N 1
ATOM 681 C CA . ALA A 1 83 ? -9.384 3.254 -0.294 1.00 91.56 83 ALA A CA 1
ATOM 682 C C . ALA A 1 83 ? -9.787 4.605 0.302 1.00 91.56 83 ALA A C 1
ATOM 684 O O . ALA A 1 83 ? -10.814 5.190 -0.064 1.00 91.56 83 ALA A O 1
ATOM 685 N N . GLU A 1 84 ? -8.952 5.107 1.200 1.00 93.69 84 GLU A N 1
ATOM 686 C CA . GLU A 1 84 ? -9.082 6.401 1.851 1.00 93.69 84 GLU A CA 1
ATOM 687 C C . GLU A 1 84 ? -7.791 7.191 1.649 1.00 93.69 84 GLU A C 1
ATOM 689 O O . GLU A 1 84 ? -6.696 6.707 1.928 1.00 93.69 84 GLU A O 1
ATOM 694 N N . GLU A 1 85 ? -7.916 8.424 1.185 1.00 92.12 85 GLU A N 1
ATOM 695 C CA . GLU A 1 85 ? -6.816 9.372 1.140 1.00 92.12 85 GLU A CA 1
ATOM 696 C C . GLU A 1 85 ? -6.736 10.125 2.467 1.00 92.12 85 GLU A C 1
ATOM 698 O O . GLU A 1 85 ? -7.707 10.716 2.943 1.00 92.12 85 GLU A O 1
ATOM 703 N N . LEU A 1 86 ? -5.558 10.098 3.070 1.00 91.75 86 LEU A N 1
ATOM 704 C CA . LEU A 1 86 ? -5.218 10.806 4.286 1.00 91.75 86 LEU A CA 1
ATOM 705 C C . LEU A 1 86 ? -4.374 12.016 3.934 1.00 91.75 86 LEU A C 1
ATOM 707 O O . LEU A 1 86 ? -3.235 11.879 3.488 1.00 91.75 86 LEU A O 1
ATOM 711 N N . ASN A 1 87 ? -4.900 13.202 4.214 1.00 91.81 87 ASN A N 1
ATOM 712 C CA . ASN A 1 87 ? -4.090 14.406 4.176 1.00 91.81 87 ASN A CA 1
ATOM 713 C C . ASN A 1 87 ? -3.388 14.587 5.528 1.00 91.81 87 ASN A C 1
ATOM 715 O O . ASN A 1 87 ? -4.029 14.753 6.566 1.00 91.81 87 ASN A O 1
ATOM 719 N N . MET A 1 88 ? -2.058 14.566 5.524 1.00 86.19 88 MET A N 1
ATOM 720 C CA . MET A 1 88 ? -1.246 14.705 6.732 1.00 86.19 88 MET A CA 1
ATOM 721 C C . MET A 1 88 ? -1.350 16.091 7.377 1.00 86.19 88 MET A C 1
ATOM 723 O O . MET A 1 88 ? -1.133 16.209 8.579 1.00 86.19 88 MET A O 1
ATOM 727 N N . LYS A 1 89 ? -1.664 17.141 6.606 1.00 86.62 89 LYS A N 1
ATOM 728 C CA . LYS A 1 89 ? -1.717 18.527 7.104 1.00 86.62 89 LYS A CA 1
ATOM 729 C C . LYS A 1 89 ? -3.016 18.822 7.844 1.00 86.62 89 LYS A C 1
ATOM 731 O O . LYS A 1 89 ? -3.007 19.503 8.861 1.00 86.62 89 LYS A O 1
ATOM 736 N N . THR A 1 90 ? -4.127 18.326 7.317 1.00 85.19 90 THR A N 1
ATOM 737 C CA . THR A 1 90 ? -5.479 18.605 7.823 1.00 85.19 90 THR A CA 1
ATOM 738 C C . THR A 1 90 ? -6.077 17.433 8.601 1.00 85.19 90 THR A C 1
ATOM 740 O O . THR A 1 90 ? -7.176 17.566 9.131 1.00 85.19 90 THR A O 1
ATOM 743 N N . GLN A 1 91 ? -5.396 16.278 8.642 1.00 83.38 91 GLN A N 1
ATOM 744 C CA . GLN A 1 91 ? -5.915 15.002 9.160 1.00 83.38 91 GLN A CA 1
ATOM 745 C C . GLN A 1 91 ? -7.269 14.575 8.560 1.00 83.38 91 GLN A C 1
ATOM 747 O O . GLN A 1 91 ? -7.939 13.683 9.086 1.00 83.38 91 GLN A O 1
ATOM 752 N N . SER A 1 92 ? -7.673 15.169 7.436 1.00 87.69 92 SER A N 1
ATOM 753 C CA . SER A 1 92 ? -8.917 14.824 6.760 1.00 87.69 92 SER A CA 1
ATOM 754 C C . SER A 1 92 ? -8.765 13.495 6.027 1.00 87.69 92 SER A C 1
ATOM 756 O O . SER A 1 92 ? -7.761 13.268 5.346 1.00 87.69 92 SER A O 1
ATOM 758 N N . ARG A 1 93 ? -9.777 12.632 6.162 1.00 91.00 93 ARG A N 1
ATOM 759 C CA . ARG A 1 93 ? -9.864 11.347 5.464 1.00 91.00 93 ARG A CA 1
ATOM 760 C C . ARG A 1 93 ? -10.898 11.440 4.349 1.00 91.00 93 ARG A C 1
ATOM 762 O O . ARG A 1 93 ? -12.084 11.594 4.638 1.00 91.00 93 ARG A O 1
ATOM 769 N N . ASN A 1 94 ? -10.462 11.314 3.104 1.00 91.94 94 ASN A N 1
ATOM 770 C CA . ASN A 1 94 ? -11.336 11.326 1.937 1.00 91.94 94 ASN A CA 1
ATOM 771 C C . ASN A 1 94 ? -11.546 9.900 1.435 1.00 91.94 94 ASN A C 1
ATOM 773 O O . ASN A 1 94 ? -10.594 9.204 1.101 1.00 91.94 94 ASN A O 1
ATOM 777 N N . LYS A 1 95 ? -12.801 9.452 1.371 1.00 93.38 95 LYS A N 1
ATOM 778 C CA . LYS A 1 95 ? -13.133 8.114 0.868 1.00 93.38 95 LYS A CA 1
ATOM 779 C C . LYS A 1 95 ? -13.082 8.114 -0.657 1.00 93.38 95 LYS A C 1
ATOM 781 O O . LYS A 1 95 ? -13.896 8.773 -1.293 1.00 93.38 95 LYS A O 1
ATOM 786 N N . LEU A 1 96 ? -12.150 7.355 -1.222 1.00 92.31 96 LEU A N 1
ATOM 787 C CA . LEU A 1 96 ? -11.990 7.175 -2.666 1.00 92.31 96 LEU A CA 1
ATOM 788 C C . LEU A 1 96 ? -12.752 5.943 -3.177 1.00 92.31 96 LEU A C 1
ATOM 790 O O . LEU A 1 96 ? -13.168 5.900 -4.332 1.00 92.31 96 LEU A O 1
ATOM 794 N N . GLY A 1 97 ? -12.968 4.942 -2.320 1.00 90.44 97 GLY A N 1
ATOM 795 C CA . GLY A 1 97 ? -13.649 3.705 -2.702 1.00 90.44 97 GLY A CA 1
ATOM 796 C C . GLY A 1 97 ? -12.707 2.753 -3.436 1.00 90.44 97 GLY A C 1
ATOM 797 O O . GLY A 1 97 ? -11.627 2.454 -2.940 1.00 90.44 97 GLY A O 1
ATOM 798 N N . ARG A 1 98 ? -13.109 2.224 -4.594 1.00 88.62 98 ARG A N 1
ATOM 799 C CA . ARG A 1 98 ? -12.278 1.279 -5.351 1.00 88.62 98 ARG A CA 1
ATOM 800 C C . ARG A 1 98 ? -11.435 2.012 -6.384 1.00 88.62 98 ARG A C 1
ATOM 802 O O . ARG A 1 98 ? -11.985 2.551 -7.341 1.00 88.62 98 ARG A O 1
ATOM 809 N N . ILE A 1 99 ? -10.116 1.958 -6.234 1.00 90.00 99 ILE A N 1
ATOM 810 C CA . ILE A 1 99 ? -9.171 2.641 -7.125 1.00 90.00 99 ILE A CA 1
ATOM 811 C C . ILE A 1 99 ? -8.089 1.684 -7.631 1.00 90.00 99 ILE A C 1
ATOM 813 O O . ILE A 1 99 ? -7.745 0.702 -6.973 1.00 90.00 99 ILE A O 1
ATOM 817 N N . LEU A 1 100 ? -7.549 1.973 -8.814 1.00 86.44 100 LEU A N 1
ATOM 818 C CA . LEU A 1 100 ? -6.344 1.335 -9.339 1.00 86.44 100 LEU A CA 1
ATOM 819 C C . LEU A 1 100 ? -5.206 2.343 -9.225 1.00 86.44 100 LEU A C 1
ATOM 821 O O . LEU A 1 100 ? -5.265 3.410 -9.833 1.00 86.44 100 LEU A O 1
ATOM 825 N N . LEU A 1 101 ? -4.195 2.006 -8.434 1.00 86.06 101 LEU A N 1
ATOM 826 C CA . LEU A 1 101 ? -3.008 2.820 -8.255 1.00 86.06 101 LEU A CA 1
ATOM 827 C C . LEU A 1 101 ? -1.899 2.305 -9.170 1.00 86.06 101 LEU A C 1
ATOM 829 O O . LEU A 1 101 ? -1.599 1.109 -9.175 1.00 86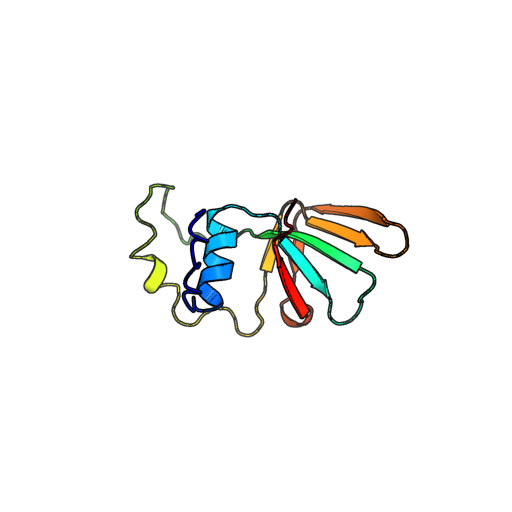.06 101 LEU A O 1
ATOM 833 N N . LYS A 1 102 ? -1.302 3.216 -9.941 1.00 85.25 102 LYS A N 1
ATOM 834 C CA . LYS A 1 102 ? -0.147 2.897 -10.779 1.00 85.25 102 LYS A CA 1
ATOM 835 C C . LYS A 1 102 ? 1.108 2.769 -9.926 1.00 85.25 102 LYS A C 1
ATOM 837 O O . LYS A 1 102 ? 1.306 3.614 -9.052 1.00 85.25 102 LYS A O 1
ATOM 842 N N . GLY A 1 103 ? 1.952 1.769 -10.169 1.00 83.19 103 GLY A N 1
ATOM 843 C CA . GLY A 1 103 ? 3.150 1.574 -9.345 1.00 83.19 103 GLY A CA 1
ATOM 844 C C . GLY A 1 103 ? 4.259 2.594 -9.584 1.00 83.19 103 GLY A C 1
ATOM 845 O O . GLY A 1 103 ? 5.068 2.787 -8.683 1.00 83.19 103 GLY A O 1
ATOM 846 N N . ASP A 1 104 ? 4.226 3.343 -10.691 1.00 85.56 104 ASP A N 1
ATOM 847 C CA . ASP A 1 104 ? 5.117 4.498 -10.918 1.00 85.56 104 ASP A CA 1
ATOM 848 C C . ASP A 1 104 ? 4.993 5.559 -9.814 1.00 85.56 104 ASP A C 1
ATOM 850 O O . ASP A 1 104 ? 5.959 6.231 -9.461 1.00 85.56 104 ASP A O 1
ATOM 854 N N . ASN A 1 105 ? 3.797 5.684 -9.231 1.00 85.62 105 ASN A N 1
ATOM 855 C CA . ASN A 1 105 ? 3.503 6.676 -8.201 1.00 85.62 105 ASN A CA 1
ATOM 856 C C . ASN A 1 105 ? 3.716 6.137 -6.778 1.00 85.62 105 ASN A C 1
ATOM 858 O O . ASN A 1 105 ? 3.441 6.858 -5.818 1.00 85.62 105 ASN A O 1
ATOM 862 N N . ILE A 1 106 ? 4.165 4.886 -6.614 1.00 88.31 106 ILE A N 1
ATOM 863 C CA . ILE A 1 106 ? 4.314 4.225 -5.313 1.00 88.31 106 ILE A CA 1
ATOM 864 C C . ILE A 1 106 ? 5.761 4.337 -4.825 1.00 88.31 106 ILE A C 1
ATOM 866 O O . ILE A 1 106 ? 6.669 3.727 -5.378 1.00 88.31 106 ILE A O 1
ATOM 870 N N . THR A 1 107 ? 5.964 5.034 -3.708 1.00 88.56 107 THR A N 1
ATOM 871 C CA . THR A 1 107 ? 7.274 5.133 -3.041 1.00 88.56 107 THR A CA 1
ATOM 872 C C . THR A 1 107 ? 7.483 4.011 -2.029 1.00 88.56 107 THR A C 1
ATOM 874 O O . THR A 1 107 ? 8.542 3.390 -1.971 1.00 88.56 107 THR A O 1
ATOM 877 N N . MET A 1 108 ? 6.482 3.759 -1.181 1.00 87.56 108 MET A N 1
ATOM 878 C CA . MET A 1 108 ? 6.578 2.766 -0.111 1.00 87.56 108 MET A CA 1
ATOM 879 C C . MET A 1 108 ? 5.210 2.174 0.202 1.00 87.56 108 MET A C 1
ATOM 881 O O . MET A 1 108 ? 4.223 2.901 0.313 1.00 87.56 108 MET A O 1
ATOM 885 N N . ILE A 1 109 ? 5.179 0.855 0.399 1.00 88.50 109 ILE A N 1
ATOM 886 C CA . ILE A 1 109 ? 4.018 0.118 0.898 1.00 88.50 109 ILE A CA 1
ATOM 887 C C . ILE A 1 109 ? 4.363 -0.419 2.280 1.00 88.50 109 ILE A C 1
ATOM 889 O O . ILE A 1 109 ? 5.330 -1.166 2.445 1.00 88.50 109 ILE A O 1
ATOM 893 N N . HIS A 1 110 ? 3.546 -0.091 3.272 1.00 88.25 110 HIS A N 1
ATOM 894 C CA . HIS A 1 110 ? 3.650 -0.697 4.592 1.00 88.25 110 HIS A CA 1
ATOM 895 C C . HIS A 1 110 ? 2.271 -1.052 5.136 1.00 88.25 110 HIS A C 1
ATOM 897 O O . HIS A 1 110 ? 1.275 -0.406 4.819 1.00 88.25 110 HIS A O 1
ATOM 903 N N . ALA A 1 111 ? 2.199 -2.088 5.968 1.00 87.62 111 ALA A N 1
ATOM 904 C CA . ALA A 1 111 ? 0.981 -2.354 6.716 1.00 87.62 111 ALA A CA 1
ATOM 905 C C . ALA A 1 111 ? 0.733 -1.231 7.730 1.00 87.62 111 ALA A C 1
ATOM 907 O O . ALA A 1 111 ? 1.672 -0.702 8.337 1.00 87.62 111 ALA A O 1
ATOM 908 N N . VAL A 1 112 ? -0.537 -0.888 7.924 1.00 86.50 112 VAL A N 1
ATOM 909 C CA . VAL A 1 112 ? -0.953 -0.057 9.049 1.00 86.50 112 VAL A CA 1
ATOM 910 C C . VAL A 1 112 ? -1.053 -0.977 10.257 1.00 86.50 112 VAL A C 1
ATOM 912 O O . VAL A 1 112 ? -1.985 -1.771 10.370 1.00 86.50 112 VAL A O 1
ATOM 915 N N . THR A 1 113 ? -0.065 -0.913 11.143 1.00 73.12 113 THR A N 1
ATOM 916 C CA . THR A 1 113 ? -0.205 -1.469 12.492 1.00 73.12 113 THR A CA 1
ATOM 917 C C . THR A 1 113 ? -1.140 -0.550 13.264 1.00 73.12 113 THR A C 1
ATOM 919 O O . THR A 1 113 ? -0.760 0.576 13.585 1.00 73.12 113 THR A O 1
ATOM 922 N N . VAL A 1 114 ? -2.372 -1.015 13.472 1.00 56.81 114 VAL A N 1
ATOM 923 C CA . VAL A 1 114 ? -3.288 -0.455 14.474 1.00 56.81 114 VAL A CA 1
ATOM 924 C C . VAL A 1 114 ? -2.820 -0.798 15.880 1.00 56.81 114 VAL A C 1
ATOM 926 O O . VAL A 1 114 ? -2.208 -1.879 16.047 1.00 56.81 114 VAL A O 1
#

Foldseek 3Di:
DPPDPPDDPPPDDPVVVVVVLLVVQFWKWFAFDVDNQKIKIFGWDPPPVPPDDDDDDDPCPPVVVVVVPPPCPPFNKTWGAQMWMAGNVVRDTHGPGIDIGTSVGTDDMDTDDD

Organism: Strongylus vulgaris (NCBI:txid40348)